Protein AF-A0A292Q3G3-F1 (afdb_monomer_lite)

Radius of gyration: 21.22 Å; chains: 1; bounding box: 62×30×55 Å

pLDDT: mean 74.14, std 18.15, range [37.62, 95.0]

Foldseek 3Di:
DDDPQDDDPDPDDPDDPDRDDPDQPFADDPDPPPPPPGTDSDPVVVVLVCQQPPNPPFDAQPDPPDPQDDSNGDRDPVCNQVCCCVPPVDHPVPPDDDD

Sequence (99 aa):
PSRLPIFCQFHKCSGNRGPHTCAPRNFTCKAPDCAFPRSFKTKQALNKHYLAKHGNDRVDCPVEGCVHVGAQGINRADNLPAHLLNKHGIPQARLQYGN

Structure (mmCIF, N/CA/C/O backbone):
data_AF-A0A292Q3G3-F1
#
_entry.id   AF-A0A292Q3G3-F1
#
loop_
_atom_site.group_PDB
_atom_site.id
_atom_site.type_symbol
_atom_site.label_atom_id
_atom_site.label_alt_id
_atom_site.label_comp_id
_atom_site.label_asym_id
_atom_site.label_entity_id
_atom_site.label_seq_id
_atom_site.pdbx_PDB_ins_code
_atom_site.Cartn_x
_atom_site.Cartn_y
_atom_site.Cartn_z
_atom_site.occupancy
_atom_site.B_iso_or_equiv
_atom_site.auth_seq_id
_atom_site.auth_comp_id
_atom_site.auth_asym_id
_atom_site.auth_atom_id
_atom_site.pdbx_PDB_model_num
ATOM 1 N N . PRO A 1 1 ? 45.090 -2.437 -26.516 1.00 41.75 1 PRO A N 1
ATOM 2 C CA . PRO A 1 1 ? 44.512 -1.076 -26.404 1.00 41.75 1 PRO A CA 1
ATOM 3 C C . PRO A 1 1 ? 43.149 -1.112 -25.693 1.00 41.75 1 PRO A C 1
ATOM 5 O O . PRO A 1 1 ? 42.245 -1.839 -26.087 1.00 41.75 1 PRO A O 1
ATOM 8 N N . SER A 1 2 ? 43.098 -0.417 -24.565 1.00 38.81 2 SER A N 1
ATOM 9 C CA . SER A 1 2 ? 42.153 -0.467 -23.446 1.00 38.81 2 SER A CA 1
ATOM 10 C C . SER A 1 2 ? 40.702 -0.126 -23.813 1.00 38.81 2 SER A C 1
ATOM 12 O O . SER A 1 2 ? 40.436 0.905 -24.423 1.00 38.81 2 SER A O 1
ATOM 14 N N . ARG A 1 3 ? 39.748 -0.963 -23.370 1.00 45.62 3 ARG A N 1
ATOM 15 C CA . ARG A 1 3 ? 38.312 -0.633 -23.383 1.00 45.62 3 ARG A CA 1
ATOM 16 C C . ARG A 1 3 ? 38.106 0.584 -22.487 1.00 45.62 3 ARG A C 1
ATOM 18 O O . ARG A 1 3 ? 38.328 0.496 -21.281 1.00 45.62 3 ARG A O 1
ATOM 25 N N . LEU A 1 4 ? 37.728 1.711 -23.081 1.00 42.69 4 LEU A N 1
ATOM 26 C CA . LEU A 1 4 ? 37.409 2.922 -22.335 1.00 42.69 4 LEU A CA 1
ATOM 27 C C . LEU A 1 4 ? 36.278 2.624 -21.331 1.00 42.69 4 LEU A C 1
ATOM 29 O O . LEU A 1 4 ? 35.322 1.925 -21.686 1.00 42.69 4 LEU A O 1
ATOM 33 N N . PRO A 1 5 ? 36.368 3.117 -20.085 1.00 48.56 5 PRO A N 1
ATOM 34 C CA . PRO A 1 5 ? 35.307 2.934 -19.106 1.00 48.56 5 PRO A CA 1
ATOM 35 C C . PRO A 1 5 ? 34.048 3.669 -19.582 1.00 48.56 5 PRO A C 1
ATOM 37 O O . PRO A 1 5 ? 34.080 4.863 -19.871 1.00 48.56 5 PRO A O 1
ATOM 40 N N . ILE A 1 6 ? 32.934 2.942 -19.696 1.00 48.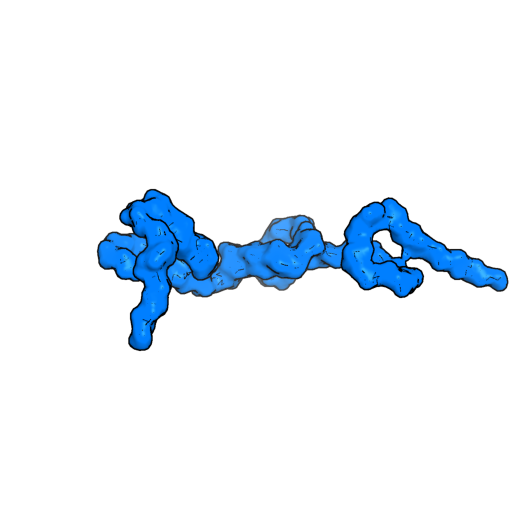28 6 ILE A N 1
ATOM 41 C CA . ILE A 1 6 ? 31.639 3.504 -20.090 1.00 48.28 6 ILE A CA 1
ATOM 42 C C . ILE A 1 6 ? 31.135 4.363 -18.926 1.00 48.28 6 ILE A C 1
ATOM 44 O O . ILE A 1 6 ? 30.669 3.843 -17.911 1.00 48.28 6 ILE A O 1
ATOM 48 N N . PHE A 1 7 ? 31.264 5.683 -19.059 1.00 46.09 7 PHE A N 1
ATOM 49 C CA . PHE A 1 7 ? 30.772 6.646 -18.080 1.00 46.09 7 PHE A CA 1
ATOM 50 C C . PHE A 1 7 ? 29.239 6.753 -18.150 1.00 46.09 7 PHE A C 1
ATOM 52 O O . PHE A 1 7 ? 28.643 6.892 -19.217 1.00 46.09 7 PHE A O 1
ATOM 59 N N . CYS A 1 8 ? 28.600 6.661 -16.985 1.00 47.47 8 CYS A N 1
ATOM 60 C CA . CYS A 1 8 ? 27.151 6.671 -16.802 1.00 47.47 8 CYS A CA 1
ATOM 61 C C . CYS A 1 8 ? 26.563 8.059 -17.137 1.00 47.47 8 CYS A C 1
ATOM 63 O O . CYS A 1 8 ? 26.807 9.020 -16.417 1.00 47.47 8 CYS A O 1
ATOM 65 N N . GLN A 1 9 ? 25.770 8.168 -18.212 1.00 45.94 9 GLN A N 1
ATOM 66 C CA . GLN A 1 9 ? 25.151 9.429 -18.676 1.00 45.94 9 GLN A CA 1
ATOM 67 C C . GLN A 1 9 ? 23.919 9.875 -17.854 1.00 45.94 9 GLN A C 1
ATOM 69 O O . GLN A 1 9 ? 23.203 10.796 -18.242 1.00 45.94 9 GLN A O 1
ATOM 74 N N . PHE A 1 10 ? 23.633 9.243 -16.712 1.00 47.66 10 PHE A N 1
ATOM 75 C CA . PHE A 1 10 ? 22.483 9.598 -15.881 1.00 47.66 10 PHE A CA 1
ATOM 76 C C . PHE A 1 10 ? 22.918 10.493 -14.715 1.00 47.66 10 PHE A C 1
ATOM 78 O O . PHE A 1 10 ? 23.557 10.044 -13.769 1.00 47.66 10 PHE A O 1
ATOM 85 N N . HIS A 1 11 ? 22.514 11.765 -14.765 1.00 46.97 11 HIS A N 1
ATOM 86 C CA . HIS A 1 11 ? 22.879 12.857 -13.846 1.00 46.97 11 HIS A CA 1
ATOM 87 C C . HIS A 1 11 ? 22.524 12.670 -12.348 1.00 46.97 11 HIS A C 1
ATOM 89 O O . HIS A 1 11 ? 22.597 13.635 -11.589 1.00 46.97 11 HIS A O 1
ATOM 95 N N . LYS A 1 12 ? 22.110 11.484 -11.876 1.00 50.84 12 LYS A N 1
ATOM 96 C CA . LYS A 1 12 ? 21.671 11.272 -10.480 1.00 50.84 12 LYS A CA 1
ATOM 97 C C . LYS A 1 12 ? 22.072 9.911 -9.899 1.00 50.84 12 LYS A C 1
ATOM 99 O O . LYS A 1 12 ? 21.241 9.195 -9.346 1.00 50.84 12 LYS A O 1
ATOM 104 N N . CYS A 1 13 ? 23.349 9.556 -9.988 1.00 53.19 13 CYS A N 1
ATOM 105 C CA . CYS A 1 13 ? 23.902 8.437 -9.222 1.00 53.19 13 CYS A CA 1
ATOM 106 C C . CYS A 1 13 ? 24.382 8.935 -7.854 1.00 53.19 13 CYS A C 1
ATOM 108 O O . CYS A 1 13 ? 25.521 9.369 -7.697 1.00 53.19 13 CYS A O 1
ATOM 110 N N . SER A 1 14 ? 23.495 8.909 -6.857 1.00 51.59 14 SER A N 1
ATOM 111 C CA . SER A 1 14 ? 23.841 9.238 -5.472 1.00 51.59 14 SER A CA 1
ATOM 112 C C . SER A 1 14 ? 24.779 8.168 -4.900 1.00 51.59 14 SER A C 1
ATOM 114 O O . SER A 1 14 ? 24.310 7.116 -4.474 1.00 51.59 14 SER A O 1
ATOM 116 N N . GLY A 1 15 ? 26.093 8.428 -4.883 1.00 52.97 15 GLY A N 1
ATOM 117 C CA . GLY A 1 15 ? 26.986 7.766 -3.921 1.00 52.97 15 GLY A CA 1
ATOM 118 C C . GLY A 1 15 ? 28.349 7.244 -4.377 1.00 52.97 15 GLY A C 1
ATOM 119 O O . GLY A 1 15 ? 29.099 6.830 -3.504 1.00 52.97 15 GLY A O 1
ATOM 120 N N . ASN A 1 16 ? 28.744 7.280 -5.653 1.00 44.16 16 ASN A N 1
ATOM 121 C CA . ASN A 1 16 ? 30.015 6.652 -6.054 1.00 44.16 16 ASN A CA 1
ATOM 122 C C . ASN A 1 16 ? 31.033 7.657 -6.608 1.00 44.16 16 ASN A C 1
ATOM 124 O O . ASN A 1 16 ? 30.916 8.113 -7.744 1.00 44.16 16 ASN A O 1
ATOM 128 N N . ARG A 1 17 ? 32.081 7.953 -5.825 1.00 47.81 17 ARG A N 1
ATOM 129 C CA . ARG A 1 17 ? 33.325 8.556 -6.333 1.00 47.81 17 ARG A CA 1
ATOM 130 C C . ARG A 1 17 ? 34.184 7.441 -6.950 1.00 47.81 17 ARG A C 1
ATOM 132 O O . ARG A 1 17 ? 34.998 6.845 -6.258 1.00 47.81 17 ARG A O 1
ATOM 139 N N . GLY A 1 18 ? 33.947 7.108 -8.222 1.00 54.00 18 GLY A N 1
ATOM 140 C CA . GLY A 1 18 ? 34.730 6.112 -8.973 1.00 54.00 18 GLY A CA 1
ATOM 141 C C . GLY A 1 18 ? 33.974 5.459 -10.147 1.00 54.00 18 GLY A C 1
ATOM 142 O O . GLY A 1 18 ? 32.746 5.594 -10.230 1.00 54.00 18 GLY A O 1
ATOM 143 N N . PRO A 1 19 ? 34.678 4.758 -11.065 1.00 53.22 19 PRO A N 1
ATOM 144 C CA . PRO A 1 19 ? 34.057 4.067 -12.195 1.00 53.22 19 PRO A CA 1
ATOM 145 C C . PRO A 1 19 ? 33.149 2.942 -11.686 1.00 53.22 19 PRO A C 1
ATOM 147 O O . PRO A 1 19 ? 33.608 1.992 -11.059 1.00 53.22 19 PRO A O 1
ATOM 150 N N . HIS A 1 20 ? 31.847 3.052 -11.942 1.00 54.69 20 HIS A N 1
ATOM 151 C CA . HIS A 1 20 ? 30.852 2.053 -11.556 1.00 54.69 20 HIS A CA 1
ATOM 152 C C . HIS A 1 20 ? 29.878 1.788 -12.707 1.00 54.69 20 HIS A C 1
ATOM 154 O O . HIS A 1 20 ? 29.606 2.667 -13.525 1.00 54.69 20 HIS A O 1
ATOM 160 N N . THR A 1 21 ? 29.328 0.575 -12.761 1.00 48.59 21 THR A N 1
ATOM 161 C CA . THR A 1 21 ? 28.295 0.180 -13.723 1.00 48.59 21 THR A CA 1
ATOM 162 C C . THR A 1 21 ? 26.899 0.463 -13.162 1.00 48.59 21 THR A C 1
ATOM 164 O O . THR A 1 21 ? 26.418 -0.196 -12.241 1.00 48.59 21 THR A O 1
ATOM 167 N N . CYS A 1 22 ? 26.220 1.457 -13.736 1.00 51.25 22 CYS A N 1
ATOM 168 C CA . CYS A 1 22 ? 24.826 1.794 -13.447 1.00 51.25 22 CYS A CA 1
ATOM 169 C C . CYS A 1 22 ? 23.858 0.812 -14.135 1.00 51.25 22 CYS A C 1
ATOM 171 O O . CYS A 1 22 ? 23.159 1.188 -15.075 1.00 51.25 22 CYS A O 1
ATOM 173 N N . ALA A 1 23 ? 23.801 -0.456 -13.726 1.00 56.75 23 ALA A N 1
ATOM 174 C CA . ALA A 1 23 ? 22.703 -1.308 -14.186 1.00 56.75 23 ALA A CA 1
ATOM 175 C C . ALA A 1 23 ? 21.377 -0.779 -13.595 1.00 56.75 23 ALA A C 1
ATOM 177 O O . ALA A 1 23 ? 21.325 -0.510 -12.389 1.00 56.75 23 ALA A O 1
ATOM 178 N N . PRO A 1 24 ? 20.291 -0.631 -14.381 1.00 56.78 24 PRO A N 1
ATOM 179 C CA . PRO A 1 24 ? 18.993 -0.291 -13.820 1.00 56.78 24 PRO A CA 1
ATOM 180 C C . PRO A 1 24 ? 18.570 -1.434 -12.898 1.00 56.78 24 PRO A C 1
ATOM 182 O O . PRO A 1 24 ? 18.317 -2.554 -13.346 1.00 56.78 24 PRO A O 1
ATOM 185 N N . ARG A 1 25 ? 18.520 -1.172 -11.588 1.00 61.47 25 ARG A N 1
ATOM 186 C CA . ARG A 1 25 ? 18.057 -2.151 -10.601 1.00 61.47 25 ARG A CA 1
ATOM 187 C C . ARG A 1 25 ? 16.534 -2.227 -10.684 1.00 61.47 25 ARG A C 1
ATOM 189 O O . ARG A 1 25 ? 15.804 -1.640 -9.897 1.00 61.47 25 ARG A O 1
ATOM 196 N N . ASN A 1 26 ? 16.080 -2.899 -11.732 1.00 73.06 26 ASN A N 1
ATOM 197 C CA . ASN A 1 26 ? 14.700 -3.255 -11.980 1.00 73.06 26 ASN A CA 1
ATOM 198 C C . ASN A 1 26 ? 14.354 -4.425 -11.060 1.00 73.06 26 ASN A C 1
ATOM 200 O O . ASN A 1 26 ? 14.799 -5.548 -11.275 1.00 73.06 26 ASN A O 1
ATOM 204 N N . PHE A 1 27 ? 13.592 -4.157 -10.007 1.00 78.62 27 PHE A N 1
ATOM 205 C CA . PHE A 1 27 ? 13.115 -5.192 -9.099 1.00 78.62 27 PHE A CA 1
ATOM 206 C C . PHE A 1 27 ? 11.799 -5.736 -9.645 1.00 78.62 27 PHE A C 1
ATOM 208 O O . PHE A 1 27 ? 10.844 -4.983 -9.778 1.00 78.62 27 PHE A O 1
ATOM 215 N N . THR A 1 28 ? 11.725 -7.015 -9.987 1.00 84.06 28 THR A N 1
ATOM 216 C CA . THR A 1 28 ? 10.487 -7.644 -10.467 1.00 84.06 28 THR A CA 1
ATOM 217 C C . THR A 1 28 ? 9.871 -8.505 -9.377 1.00 84.06 28 THR A C 1
ATOM 219 O O . THR A 1 28 ? 10.578 -9.100 -8.560 1.00 84.06 28 THR A O 1
ATOM 222 N N . CYS A 1 29 ? 8.540 -8.548 -9.337 1.00 86.56 29 CYS A N 1
ATOM 223 C CA . CYS A 1 29 ? 7.845 -9.484 -8.467 1.00 86.56 29 CYS A CA 1
ATOM 224 C C . CYS A 1 29 ? 7.916 -10.885 -9.079 1.00 86.56 29 CYS A C 1
ATOM 226 O O . CYS A 1 29 ? 7.673 -11.044 -10.271 1.00 86.56 29 CYS A O 1
ATOM 228 N N . LYS A 1 30 ? 8.276 -11.880 -8.265 1.00 87.06 30 LYS A N 1
ATOM 229 C CA . LYS A 1 30 ? 8.373 -13.291 -8.670 1.00 87.06 30 LYS A CA 1
ATOM 230 C C . LYS A 1 30 ? 7.356 -14.185 -7.953 1.00 87.06 30 LYS A C 1
ATOM 232 O O . LYS A 1 30 ? 7.532 -15.397 -7.932 1.00 87.06 30 LYS A O 1
ATOM 237 N N . ALA A 1 31 ? 6.347 -13.594 -7.311 1.00 85.62 31 ALA A N 1
ATOM 238 C CA . ALA A 1 31 ? 5.291 -14.374 -6.680 1.00 85.62 31 ALA A CA 1
ATOM 239 C C . ALA A 1 31 ? 4.520 -15.176 -7.749 1.00 85.62 31 ALA A C 1
ATOM 241 O O . ALA A 1 31 ? 4.292 -14.634 -8.840 1.00 85.62 31 ALA A O 1
ATOM 242 N N . PRO A 1 32 ? 4.126 -16.430 -7.455 1.00 83.00 32 PRO A N 1
ATOM 243 C CA . PRO A 1 32 ? 3.240 -17.203 -8.321 1.00 83.00 32 PRO A CA 1
ATOM 244 C C . PRO A 1 32 ? 1.983 -16.389 -8.644 1.00 83.00 32 PRO A C 1
ATOM 246 O O . PRO A 1 32 ? 1.493 -15.652 -7.789 1.00 83.00 32 PRO A O 1
ATOM 249 N N . ASP A 1 33 ? 1.523 -16.450 -9.893 1.00 82.19 33 ASP A N 1
ATOM 250 C CA . ASP A 1 33 ? 0.320 -15.747 -10.370 1.00 82.19 33 ASP A CA 1
ATOM 251 C C . ASP A 1 33 ? 0.360 -14.209 -10.258 1.00 82.19 33 ASP A C 1
ATOM 253 O O . ASP A 1 33 ? -0.641 -13.513 -10.454 1.00 82.19 33 ASP A O 1
ATOM 257 N N . CYS A 1 34 ? 1.536 -13.620 -10.013 1.00 86.88 34 CYS A N 1
ATOM 258 C CA . CYS A 1 34 ? 1.689 -12.174 -10.046 1.00 86.88 34 CYS A CA 1
ATOM 259 C C . CYS A 1 34 ? 1.800 -11.659 -11.486 1.00 86.88 34 CYS A C 1
ATOM 261 O O . CYS A 1 34 ? 2.890 -11.499 -12.029 1.00 86.88 34 CYS A O 1
ATOM 263 N N . ALA A 1 35 ? 0.662 -11.300 -12.078 1.00 84.38 35 ALA A N 1
ATOM 264 C CA . ALA A 1 35 ? 0.588 -10.730 -13.426 1.00 84.38 35 ALA A CA 1
ATOM 265 C C . ALA A 1 35 ? 1.121 -9.283 -13.542 1.00 84.38 35 ALA A C 1
ATOM 267 O O . ALA A 1 35 ? 0.842 -8.611 -14.532 1.00 84.38 35 ALA A O 1
ATOM 268 N N . PHE A 1 36 ? 1.844 -8.754 -12.543 1.00 82.38 36 PHE A N 1
ATOM 269 C CA . PHE A 1 36 ? 2.327 -7.372 -12.575 1.00 82.38 36 PHE A CA 1
ATOM 270 C C . PHE A 1 36 ? 3.515 -7.250 -13.546 1.00 82.38 36 PHE A C 1
ATOM 272 O O . PHE A 1 36 ? 4.616 -7.696 -13.222 1.00 82.38 36 PHE A O 1
ATOM 279 N N . PRO A 1 37 ? 3.344 -6.618 -14.724 1.00 71.12 37 PRO A N 1
ATOM 280 C CA . PRO A 1 37 ? 4.296 -6.762 -15.825 1.00 71.12 37 PRO A CA 1
ATOM 281 C C . PRO A 1 37 ? 5.482 -5.793 -15.726 1.00 71.12 37 PRO A C 1
ATOM 283 O O . PRO A 1 37 ? 6.388 -5.824 -16.555 1.00 71.12 37 PRO A O 1
ATOM 286 N N . ARG A 1 38 ? 5.474 -4.881 -14.745 1.00 80.00 38 ARG A N 1
ATOM 287 C CA . ARG A 1 38 ? 6.458 -3.800 -14.627 1.00 80.00 38 ARG A CA 1
ATOM 288 C C . ARG A 1 38 ? 7.485 -4.094 -13.542 1.00 80.00 38 ARG A C 1
ATOM 290 O O . ARG A 1 38 ? 7.160 -4.612 -12.477 1.00 80.00 38 ARG A O 1
ATOM 297 N N . SER A 1 39 ? 8.721 -3.670 -13.786 1.00 82.62 39 SER A N 1
ATOM 298 C CA . SER A 1 39 ? 9.749 -3.603 -12.756 1.00 82.62 39 SER A CA 1
ATOM 299 C C . SER A 1 39 ? 9.573 -2.372 -11.867 1.00 82.62 39 SER A C 1
ATOM 301 O O . SER A 1 39 ? 9.177 -1.288 -12.300 1.00 82.62 39 SER A O 1
ATOM 303 N N . PHE A 1 40 ? 9.916 -2.530 -10.597 1.00 80.94 40 PHE A N 1
ATOM 304 C CA . PHE A 1 40 ? 10.017 -1.452 -9.631 1.00 80.94 40 PHE A CA 1
ATOM 305 C C . PHE A 1 40 ? 11.412 -0.834 -9.689 1.00 80.94 40 PHE A C 1
ATOM 307 O O . PHE A 1 40 ? 12.417 -1.536 -9.789 1.00 80.94 40 PHE A O 1
ATOM 314 N N . LYS A 1 41 ? 11.476 0.493 -9.564 1.00 80.25 41 LYS A N 1
ATOM 315 C CA . LYS A 1 41 ? 12.740 1.250 -9.538 1.00 80.25 41 LYS A CA 1
ATOM 316 C C . LYS A 1 41 ? 13.499 1.104 -8.214 1.00 80.25 41 LYS A C 1
ATOM 318 O O . LYS A 1 41 ? 14.685 1.402 -8.146 1.00 80.25 41 LYS A O 1
ATOM 323 N N . THR A 1 42 ? 12.812 0.691 -7.146 1.00 79.50 42 THR A N 1
ATOM 324 C CA . THR A 1 42 ? 13.383 0.549 -5.801 1.00 79.50 42 THR A CA 1
ATOM 325 C C . THR A 1 42 ? 12.892 -0.730 -5.128 1.00 79.50 42 THR A C 1
ATOM 327 O O . THR A 1 42 ? 11.762 -1.174 -5.349 1.00 79.50 42 THR A O 1
ATOM 330 N N . LYS A 1 43 ? 13.721 -1.297 -4.241 1.00 80.75 43 LYS A N 1
ATOM 331 C CA . LYS A 1 43 ? 13.353 -2.465 -3.424 1.00 80.75 43 LYS A CA 1
ATOM 332 C C . LYS A 1 43 ? 12.157 -2.163 -2.513 1.00 80.75 43 LYS A C 1
ATOM 334 O O . LYS A 1 43 ? 11.317 -3.029 -2.305 1.00 80.75 43 LYS A O 1
ATOM 339 N N . GLN A 1 44 ? 12.047 -0.926 -2.015 1.00 80.56 44 GLN A N 1
ATOM 340 C CA . GLN A 1 44 ? 10.911 -0.496 -1.195 1.00 80.56 44 GLN A CA 1
ATOM 341 C C . GLN A 1 44 ? 9.590 -0.558 -1.975 1.00 80.56 44 GLN A C 1
ATOM 343 O O . GLN A 1 44 ? 8.592 -1.025 -1.434 1.00 80.56 44 GLN A O 1
ATOM 348 N N . ALA A 1 45 ? 9.576 -0.118 -3.236 1.00 81.94 45 ALA A N 1
ATOM 349 C CA . ALA A 1 45 ? 8.373 -0.174 -4.062 1.00 81.94 45 ALA A CA 1
ATOM 350 C C . ALA A 1 45 ? 7.954 -1.625 -4.357 1.00 81.94 45 ALA A C 1
ATOM 352 O O . ALA A 1 45 ? 6.771 -1.941 -4.238 1.00 81.94 45 ALA A O 1
ATOM 353 N N . LEU A 1 46 ? 8.917 -2.518 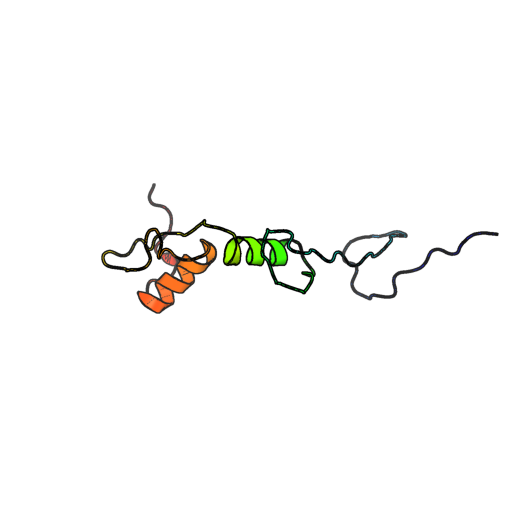-4.629 1.00 85.31 46 LEU A N 1
ATOM 354 C CA . LEU A 1 46 ? 8.642 -3.95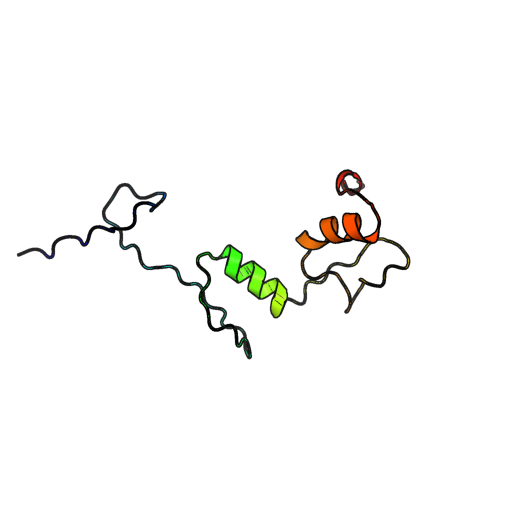6 -4.722 1.00 85.31 46 LEU A CA 1
ATOM 355 C C . LEU A 1 46 ? 8.069 -4.504 -3.406 1.00 85.31 46 LEU A C 1
ATOM 357 O O . LEU A 1 46 ? 7.088 -5.237 -3.438 1.00 85.31 46 LEU A O 1
ATOM 361 N N . ASN A 1 47 ? 8.639 -4.137 -2.256 1.00 85.75 47 ASN A N 1
ATOM 362 C CA . ASN A 1 47 ? 8.168 -4.627 -0.960 1.00 85.75 47 ASN A CA 1
ATOM 363 C C . ASN A 1 47 ? 6.724 -4.184 -0.670 1.00 85.75 47 ASN A C 1
ATOM 365 O O . ASN A 1 47 ? 5.887 -4.998 -0.298 1.00 85.75 47 ASN A O 1
ATOM 369 N N . LYS A 1 48 ? 6.396 -2.910 -0.925 1.00 83.56 48 LYS A N 1
ATOM 370 C CA . LYS A 1 48 ? 5.021 -2.397 -0.794 1.00 83.56 48 LYS A CA 1
ATOM 371 C C . LYS A 1 48 ? 4.046 -3.125 -1.716 1.00 83.56 48 LYS A C 1
ATOM 373 O O . LYS A 1 48 ? 2.938 -3.435 -1.292 1.00 83.56 48 LYS A O 1
ATOM 378 N N . HIS A 1 49 ? 4.450 -3.402 -2.957 1.00 89.38 49 HIS A N 1
ATOM 379 C CA . HIS A 1 49 ? 3.658 -4.223 -3.870 1.00 89.38 49 HIS A CA 1
ATOM 380 C C . HIS A 1 49 ? 3.440 -5.629 -3.306 1.00 89.38 49 HIS A C 1
ATOM 382 O O . HIS A 1 49 ? 2.305 -6.097 -3.285 1.00 89.38 49 HIS A O 1
ATOM 388 N N . TYR A 1 50 ? 4.511 -6.276 -2.844 1.00 86.62 50 TYR A N 1
ATOM 389 C CA . TYR A 1 50 ? 4.459 -7.647 -2.361 1.00 86.62 50 TYR A CA 1
ATOM 390 C C . TYR A 1 50 ? 3.542 -7.767 -1.149 1.00 86.62 50 TYR A C 1
ATOM 392 O O . TYR A 1 50 ? 2.614 -8.562 -1.177 1.00 86.62 50 TYR A O 1
ATOM 400 N N . LEU A 1 51 ? 3.712 -6.913 -0.137 1.00 83.50 51 LEU A N 1
ATOM 401 C CA . LEU A 1 51 ? 2.836 -6.895 1.036 1.00 83.50 51 LEU A CA 1
ATOM 402 C C . LEU A 1 51 ? 1.376 -6.621 0.661 1.00 83.50 51 LEU A C 1
ATOM 404 O O . LEU A 1 51 ? 0.478 -7.238 1.216 1.00 83.50 51 LEU A O 1
ATOM 408 N N . ALA A 1 52 ? 1.132 -5.738 -0.311 1.00 82.00 52 ALA A N 1
ATOM 409 C CA . ALA A 1 52 ? -0.228 -5.388 -0.700 1.00 82.00 52 ALA A CA 1
ATOM 410 C C . ALA A 1 52 ? -0.948 -6.466 -1.520 1.00 82.00 52 ALA A C 1
ATOM 412 O O . ALA A 1 52 ? -2.171 -6.570 -1.437 1.00 82.00 52 ALA A O 1
ATOM 413 N N . LYS A 1 53 ? -0.221 -7.207 -2.361 1.00 83.19 53 LYS A N 1
ATOM 414 C CA . LYS A 1 53 ? -0.803 -8.167 -3.313 1.00 83.19 53 LYS A CA 1
ATOM 415 C C . LYS A 1 53 ? -0.664 -9.621 -2.883 1.00 83.19 53 LYS A C 1
ATOM 417 O O . LYS A 1 53 ? -1.529 -10.414 -3.228 1.00 83.19 53 LYS A O 1
ATOM 422 N N . HIS A 1 54 ? 0.389 -9.930 -2.136 1.00 85.25 54 HIS A N 1
ATOM 423 C CA . HIS A 1 54 ? 0.787 -11.291 -1.763 1.00 85.25 54 HIS A CA 1
ATOM 424 C C . HIS A 1 54 ? 0.941 -11.461 -0.252 1.00 85.25 54 HIS A C 1
ATOM 426 O O . HIS A 1 54 ? 0.976 -12.582 0.242 1.00 85.25 54 HIS A O 1
ATOM 432 N N . GLY A 1 55 ? 1.063 -10.360 0.492 1.00 77.62 55 GLY A N 1
ATOM 433 C CA . GLY A 1 55 ? 1.103 -10.382 1.945 1.00 77.62 55 GLY A CA 1
ATOM 434 C C . GLY A 1 55 ? -0.280 -10.646 2.527 1.00 77.62 55 GLY A C 1
ATOM 435 O O . GLY A 1 55 ? -1.270 -10.058 2.097 1.00 77.62 55 GLY A O 1
ATOM 436 N N . ASN A 1 56 ? -0.324 -11.502 3.545 1.00 73.75 56 ASN A N 1
ATOM 437 C CA . ASN A 1 56 ? -1.504 -11.702 4.387 1.00 73.75 56 ASN A CA 1
ATOM 438 C C . ASN A 1 56 ? -1.386 -10.955 5.729 1.00 73.75 56 ASN A C 1
ATOM 440 O O . ASN A 1 56 ? -2.122 -11.238 6.667 1.00 73.75 56 ASN A O 1
ATOM 444 N N . ASP A 1 57 ? -0.440 -10.015 5.823 1.00 74.88 57 ASP A N 1
ATOM 445 C CA . ASP A 1 57 ? -0.195 -9.205 7.015 1.00 74.88 57 ASP A CA 1
ATOM 446 C C . ASP A 1 57 ? -1.242 -8.085 7.083 1.00 74.88 57 ASP A C 1
ATOM 448 O O . ASP A 1 57 ? -1.051 -6.947 6.631 1.00 74.88 57 ASP A O 1
ATOM 452 N N . ARG A 1 58 ? -2.432 -8.492 7.522 1.00 85.88 58 ARG A N 1
ATOM 453 C CA . ARG A 1 58 ? -3.557 -7.614 7.805 1.00 85.88 58 ARG A CA 1
ATOM 454 C C . ARG A 1 58 ? -3.488 -7.183 9.257 1.00 85.88 58 ARG A C 1
ATOM 456 O O . ARG A 1 58 ? -3.229 -7.996 10.136 1.00 85.88 58 ARG A O 1
ATOM 463 N N . VAL A 1 59 ? -3.737 -5.901 9.484 1.00 90.19 59 VAL A N 1
ATOM 464 C CA . VAL A 1 59 ? -3.786 -5.328 10.825 1.00 90.19 59 VAL A CA 1
ATOM 465 C C . VAL A 1 59 ? -5.227 -5.021 11.178 1.00 90.19 59 VAL A C 1
ATOM 467 O O . VAL A 1 59 ? -5.949 -4.392 10.398 1.00 90.19 59 VAL A O 1
ATOM 470 N N . ASP A 1 60 ? -5.630 -5.467 12.357 1.00 92.69 60 ASP A N 1
ATOM 471 C CA . ASP A 1 60 ? -6.968 -5.241 12.874 1.00 92.69 60 ASP A CA 1
ATOM 472 C C . ASP A 1 60 ? -7.139 -3.787 13.299 1.00 92.69 60 ASP A C 1
ATOM 474 O O . ASP A 1 60 ? -6.247 -3.165 13.884 1.00 92.69 60 ASP A O 1
ATOM 478 N N . CYS A 1 61 ? -8.306 -3.228 12.994 1.00 94.00 61 CYS A N 1
ATOM 479 C CA . CYS A 1 61 ? -8.694 -1.954 13.561 1.00 94.00 61 CYS A CA 1
ATOM 480 C C . CYS A 1 61 ? -9.030 -2.143 15.052 1.00 94.00 61 CYS A C 1
ATOM 482 O O . CYS A 1 61 ? -9.868 -2.984 15.372 1.00 94.00 61 CYS A O 1
ATOM 484 N N . PRO A 1 62 ? -8.446 -1.348 15.965 1.00 92.50 62 PRO A N 1
ATOM 485 C CA . PRO A 1 62 ? -8.725 -1.447 17.398 1.00 92.50 62 PRO A CA 1
ATOM 486 C C . PRO A 1 62 ? -10.076 -0.835 17.811 1.00 92.50 62 PRO A C 1
ATOM 488 O O . PRO A 1 62 ? -10.423 -0.873 18.987 1.00 92.50 62 PRO A O 1
ATOM 491 N N . VAL A 1 63 ? -10.820 -0.211 16.890 1.00 92.38 63 VAL A N 1
ATOM 492 C CA . VAL A 1 63 ? -12.110 0.419 17.201 1.00 92.38 63 VAL A CA 1
ATOM 493 C C . VAL A 1 63 ? -13.204 -0.642 17.257 1.00 92.38 63 VAL A C 1
ATOM 495 O O . VAL A 1 63 ? -13.456 -1.332 16.268 1.00 92.38 63 VAL A O 1
ATOM 498 N N . GLU A 1 64 ? -13.883 -0.738 18.400 1.00 92.62 64 GLU A N 1
ATOM 499 C CA . GLU A 1 64 ? -14.984 -1.681 18.598 1.00 92.62 64 GLU A CA 1
ATOM 500 C C . GLU A 1 64 ? -16.090 -1.493 17.550 1.00 92.62 64 GLU A C 1
ATOM 502 O O . GLU A 1 64 ? -16.489 -0.376 17.215 1.00 92.62 64 GLU A O 1
ATOM 507 N N . GLY A 1 65 ? -16.570 -2.609 16.997 1.00 92.38 65 GLY A N 1
ATOM 508 C CA . GLY A 1 65 ? -17.578 -2.615 15.935 1.00 92.38 65 GLY A CA 1
ATOM 509 C C . GLY A 1 65 ? -17.050 -2.274 14.536 1.00 92.38 65 GLY A C 1
ATOM 510 O O . GLY A 1 65 ? -17.832 -2.262 13.584 1.00 92.38 65 GLY A O 1
ATOM 511 N N . CYS A 1 66 ? -15.747 -2.021 14.359 1.00 95.00 66 CYS A N 1
ATOM 512 C CA . CYS A 1 66 ? -15.180 -1.844 13.025 1.00 95.00 66 CYS A CA 1
ATOM 513 C C . CYS A 1 66 ? -15.098 -3.185 12.278 1.00 95.00 66 CYS A C 1
ATOM 515 O O . CYS A 1 66 ? -14.565 -4.168 12.785 1.00 95.00 66 CYS A O 1
ATOM 517 N N . VAL A 1 67 ? -15.569 -3.212 11.027 1.00 94.44 67 VAL A N 1
ATOM 518 C CA . VAL A 1 67 ? -15.526 -4.414 10.170 1.00 94.44 67 VAL A CA 1
ATOM 519 C C . VAL A 1 67 ? -14.113 -4.779 9.704 1.00 94.44 67 VAL A C 1
ATOM 521 O O . VAL A 1 67 ? -13.889 -5.867 9.184 1.00 94.44 67 VAL A O 1
ATOM 524 N N . HIS A 1 68 ? -13.143 -3.877 9.859 1.00 91.69 68 HIS A N 1
ATOM 525 C CA . HIS A 1 68 ? -11.778 -4.079 9.383 1.00 91.69 68 HIS A CA 1
ATOM 526 C C . HIS A 1 68 ? -10.923 -4.857 10.388 1.00 91.69 68 HIS A C 1
ATOM 528 O O . HIS A 1 68 ? -9.943 -4.337 10.919 1.00 91.69 68 HIS A O 1
ATOM 534 N N . VAL A 1 69 ? -11.297 -6.116 10.614 1.00 90.69 69 VAL A N 1
ATOM 535 C CA . VAL A 1 69 ? -10.619 -7.073 11.502 1.00 90.69 69 VAL A CA 1
ATOM 536 C C . VAL A 1 69 ? -10.478 -8.451 10.834 1.00 90.69 69 VAL A C 1
ATOM 538 O O . VAL A 1 69 ? -11.203 -8.777 9.887 1.00 90.69 69 VAL A O 1
ATOM 541 N N . GLY A 1 70 ? -9.526 -9.266 11.286 1.00 87.50 70 GLY A N 1
ATOM 542 C CA . GLY A 1 70 ? -9.230 -10.604 10.783 1.00 87.50 70 GLY A CA 1
ATOM 543 C C . GLY A 1 70 ? -9.009 -10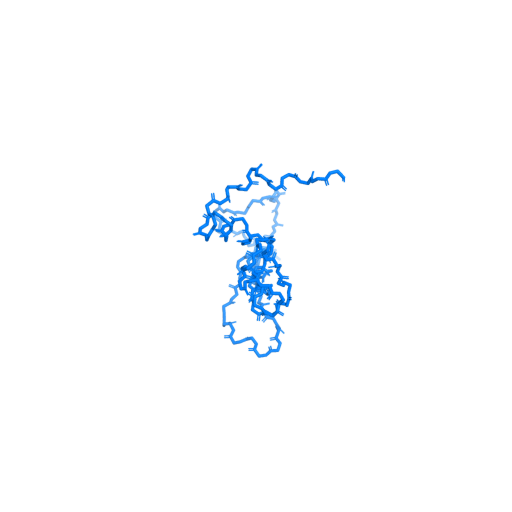.636 9.268 1.00 87.50 70 GLY A C 1
ATOM 544 O O . GLY A 1 70 ? -8.184 -9.914 8.704 1.00 87.50 70 GLY A O 1
ATOM 545 N N . ALA A 1 71 ? -9.799 -11.454 8.568 1.00 86.50 71 ALA A N 1
ATOM 546 C CA . ALA A 1 71 ? -9.739 -11.569 7.109 1.00 86.50 71 ALA A CA 1
ATOM 547 C C . ALA A 1 71 ? -10.137 -10.276 6.367 1.00 86.50 71 ALA A C 1
ATOM 549 O O . ALA A 1 71 ? -9.811 -10.129 5.190 1.00 86.50 71 ALA A O 1
ATOM 550 N N . GLN A 1 72 ? -10.812 -9.331 7.026 1.00 88.50 72 GLN A N 1
ATOM 551 C CA . GLN A 1 72 ? -11.152 -8.011 6.481 1.00 88.50 72 GLN A CA 1
ATOM 552 C C . GLN A 1 72 ? -10.243 -6.893 7.016 1.00 88.50 72 GLN A C 1
ATOM 554 O O . GLN A 1 72 ? -10.457 -5.716 6.700 1.00 88.50 72 GLN A O 1
ATOM 559 N N . GLY A 1 73 ? -9.202 -7.262 7.768 1.00 89.81 73 GLY A N 1
ATOM 560 C CA . GLY A 1 73 ? -8.220 -6.348 8.333 1.00 89.81 73 GLY A CA 1
ATOM 561 C C . GLY A 1 73 ? -7.524 -5.476 7.289 1.00 89.81 73 GLY A C 1
ATOM 562 O O . GLY A 1 73 ? -7.501 -5.751 6.077 1.00 89.81 73 GLY A O 1
ATOM 563 N N . ILE A 1 74 ? -6.963 -4.381 7.784 1.00 90.56 74 ILE A N 1
ATOM 564 C CA . ILE A 1 74 ? -6.342 -3.329 6.991 1.00 90.56 74 ILE A CA 1
ATOM 565 C C . ILE A 1 74 ? -5.077 -3.890 6.359 1.00 90.56 74 ILE A C 1
ATOM 567 O O . ILE A 1 74 ? -4.182 -4.392 7.034 1.00 90.56 74 ILE A O 1
ATOM 571 N N . ASN A 1 75 ? -5.007 -3.807 5.035 1.00 85.00 75 ASN A N 1
ATOM 572 C CA . ASN A 1 75 ? -3.844 -4.261 4.294 1.00 85.00 75 ASN A CA 1
ATOM 573 C C . ASN A 1 75 ? -2.658 -3.337 4.614 1.00 85.00 75 ASN A C 1
ATOM 575 O O . ASN A 1 75 ? -2.746 -2.149 4.309 1.00 85.00 75 ASN A O 1
ATOM 579 N N . ARG A 1 76 ? -1.577 -3.892 5.182 1.00 81.62 76 ARG A N 1
ATOM 580 C CA . ARG A 1 76 ? -0.376 -3.200 5.690 1.00 81.62 76 ARG A CA 1
ATOM 581 C C . ARG A 1 76 ? -0.610 -2.296 6.905 1.00 81.62 76 ARG A C 1
ATOM 583 O O . ARG A 1 76 ? -1.452 -1.399 6.894 1.00 81.62 76 ARG A O 1
ATOM 590 N N . ALA A 1 77 ? 0.266 -2.439 7.898 1.00 83.94 77 ALA A N 1
ATOM 591 C CA . ALA A 1 77 ? 0.257 -1.649 9.129 1.00 83.94 77 ALA A CA 1
ATOM 592 C C . ALA A 1 77 ? 0.327 -0.130 8.907 1.00 83.94 77 ALA A C 1
ATOM 594 O O . ALA A 1 77 ? -0.309 0.632 9.629 1.00 83.94 77 ALA A O 1
ATOM 595 N N . ASP A 1 78 ? 1.050 0.335 7.884 1.00 85.44 78 ASP A N 1
ATOM 596 C CA . ASP A 1 78 ? 1.197 1.770 7.622 1.00 85.44 78 ASP A CA 1
ATOM 597 C C . ASP A 1 78 ? -0.084 2.443 7.099 1.00 85.44 78 ASP A C 1
ATOM 599 O O . ASP A 1 78 ? -0.178 3.669 7.104 1.00 85.44 78 ASP A O 1
ATOM 603 N N . ASN A 1 79 ? -1.097 1.663 6.712 1.00 89.00 79 ASN A N 1
ATOM 604 C CA . ASN A 1 79 ? -2.413 2.179 6.342 1.00 89.00 79 ASN A CA 1
ATOM 605 C C . ASN A 1 79 ? -3.356 2.343 7.546 1.00 89.00 79 ASN A C 1
ATOM 607 O O . ASN A 1 79 ? -4.358 3.051 7.423 1.00 89.00 79 ASN A O 1
ATOM 611 N N . LEU A 1 80 ? -3.057 1.734 8.703 1.00 90.94 80 LEU A N 1
ATOM 612 C CA . LEU A 1 80 ? -3.905 1.819 9.898 1.00 90.94 80 LEU A CA 1
ATOM 613 C C . LEU A 1 80 ? -4.139 3.270 10.354 1.00 90.94 80 LEU A C 1
ATOM 615 O O . LEU A 1 80 ? -5.293 3.630 10.576 1.00 90.94 80 LEU A O 1
ATOM 619 N N . PRO A 1 81 ? -3.128 4.153 10.427 1.00 91.38 81 PRO A N 1
ATOM 620 C CA . PRO A 1 81 ? -3.378 5.526 10.851 1.00 91.38 81 PRO A CA 1
ATOM 621 C C . PRO A 1 81 ? -4.261 6.318 9.886 1.00 91.38 81 PRO A C 1
ATOM 623 O O . PRO A 1 81 ? -5.131 7.075 10.312 1.00 91.38 81 PRO A O 1
ATOM 626 N N . ALA A 1 82 ? -4.077 6.110 8.580 1.00 92.44 82 ALA A N 1
ATOM 627 C CA . ALA A 1 82 ? -4.941 6.708 7.571 1.00 92.44 82 ALA A CA 1
ATOM 628 C C . ALA A 1 82 ? -6.376 6.168 7.678 1.00 92.44 82 ALA A C 1
ATOM 630 O O . ALA A 1 82 ? -7.330 6.928 7.524 1.00 92.44 82 ALA A O 1
ATOM 631 N N . HIS A 1 83 ? -6.548 4.876 7.964 1.00 93.75 83 HIS A N 1
ATOM 632 C CA . HIS A 1 83 ? -7.859 4.291 8.231 1.00 93.75 83 HIS A CA 1
ATOM 633 C C . HIS A 1 83 ? -8.522 4.937 9.456 1.00 93.75 83 HIS A C 1
ATOM 635 O O . HIS A 1 83 ? -9.651 5.410 9.349 1.00 93.75 83 HIS A O 1
ATOM 641 N N . LEU A 1 84 ? -7.812 5.021 10.583 1.00 93.25 84 LEU A N 1
ATOM 642 C CA . LEU A 1 84 ? -8.316 5.601 11.830 1.00 93.25 84 LEU A CA 1
ATOM 643 C C . LEU A 1 84 ? -8.744 7.058 11.665 1.00 93.25 84 LEU A C 1
ATOM 645 O O . LEU A 1 84 ? -9.825 7.440 12.112 1.00 93.25 84 LEU A O 1
ATOM 649 N N . LEU A 1 85 ? -7.945 7.851 10.954 1.00 93.44 85 LEU A N 1
ATOM 650 C CA . LEU A 1 85 ? -8.285 9.238 10.675 1.00 93.44 85 LEU A CA 1
ATOM 651 C C . LEU A 1 85 ? -9.536 9.345 9.791 1.00 93.44 85 LEU A C 1
ATOM 653 O O . LEU A 1 85 ? -10.462 10.074 10.126 1.00 93.44 85 LEU A O 1
ATOM 657 N N . ASN A 1 86 ? -9.590 8.601 8.684 1.00 94.12 86 ASN A N 1
ATOM 658 C CA . ASN A 1 86 ? -10.657 8.750 7.689 1.00 94.12 86 ASN A CA 1
ATOM 659 C C . ASN A 1 86 ? -11.981 8.083 8.084 1.00 94.12 86 ASN A C 1
ATOM 661 O O . ASN A 1 86 ? -13.036 8.510 7.622 1.00 94.12 86 ASN A O 1
ATOM 665 N N . LYS A 1 87 ? -11.940 6.999 8.867 1.00 94.50 87 LYS A N 1
ATOM 666 C CA . LYS A 1 87 ? -13.132 6.222 9.250 1.00 94.50 87 LYS A CA 1
ATOM 667 C C . LYS A 1 87 ? -13.622 6.524 10.656 1.00 94.50 87 LYS A C 1
ATOM 669 O O . LYS A 1 87 ? -14.816 6.396 10.900 1.00 94.50 87 LYS A O 1
ATOM 674 N N . HIS A 1 88 ? -12.728 6.938 11.549 1.00 93.00 88 HIS A N 1
ATOM 675 C CA . HIS A 1 88 ? -13.053 7.156 12.956 1.00 93.00 88 HIS A CA 1
ATOM 676 C C . HIS A 1 88 ? -12.732 8.577 13.438 1.00 93.00 88 HIS A C 1
ATOM 678 O O . HIS A 1 88 ? -13.044 8.911 14.575 1.00 93.00 88 HIS A O 1
ATOM 684 N N . GLY A 1 89 ? -12.110 9.425 12.607 1.00 92.44 89 GLY A N 1
ATOM 685 C CA . GLY A 1 89 ? -11.690 10.765 13.021 1.00 92.44 89 GLY A CA 1
ATOM 686 C C . GLY A 1 89 ? -10.596 10.751 14.092 1.00 92.44 89 GLY A C 1
ATOM 687 O O . GLY A 1 89 ? -10.394 11.760 14.761 1.00 92.44 89 GLY A O 1
ATOM 688 N N . ILE A 1 90 ? -9.904 9.620 14.283 1.00 88.06 90 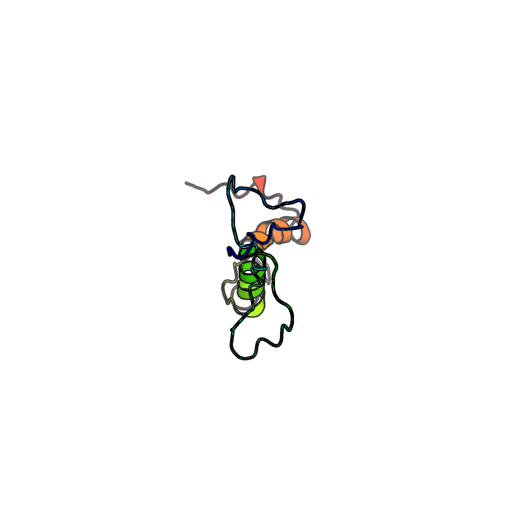ILE A N 1
ATOM 689 C CA . ILE A 1 90 ? -8.886 9.450 15.323 1.00 88.06 90 ILE A CA 1
ATOM 690 C C . ILE A 1 90 ? -7.520 9.800 14.722 1.00 88.06 90 ILE A C 1
ATOM 692 O O . ILE A 1 90 ? -6.986 9.024 13.924 1.00 88.06 90 ILE A O 1
ATOM 696 N N . PRO A 1 91 ? -6.914 10.947 15.082 1.00 81.31 91 PRO A N 1
ATOM 697 C CA . PRO A 1 91 ? -5.559 11.255 14.660 1.00 81.31 91 PRO A CA 1
ATOM 698 C C . PRO A 1 91 ? -4.559 10.321 15.353 1.00 81.31 91 PRO A C 1
ATOM 700 O O . PRO A 1 91 ? -4.685 10.001 16.538 1.00 81.31 91 PRO A O 1
ATOM 703 N N . GLN A 1 92 ? -3.514 9.941 14.615 1.00 67.81 92 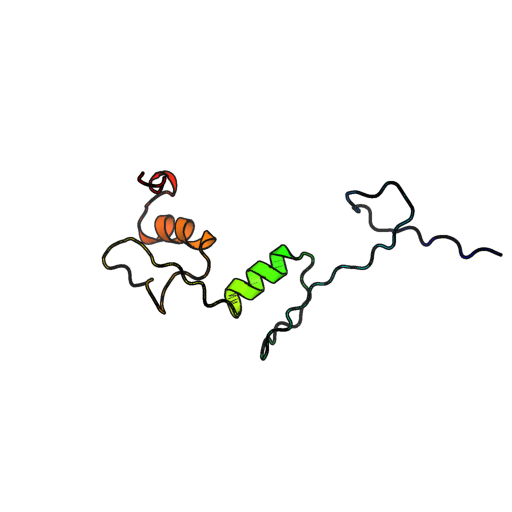GLN A N 1
ATOM 704 C CA . GLN A 1 92 ? -2.449 9.017 15.037 1.00 67.81 92 GLN A CA 1
ATOM 705 C C . GLN A 1 92 ? -1.775 9.398 16.373 1.00 67.81 92 GLN A C 1
ATOM 707 O O . GLN A 1 92 ? -1.198 8.541 17.037 1.00 67.81 92 GLN A O 1
ATOM 712 N N . ALA A 1 93 ? -1.899 10.655 16.814 1.00 61.66 93 ALA A N 1
ATOM 713 C CA . ALA A 1 93 ? -1.373 11.149 18.085 1.00 61.66 93 ALA A CA 1
ATOM 714 C C . ALA A 1 93 ? -1.899 10.407 19.336 1.00 61.66 93 ALA A C 1
ATOM 716 O O . ALA A 1 93 ? -1.285 10.530 20.393 1.00 61.66 93 ALA A O 1
ATOM 717 N N . ARG A 1 94 ? -2.997 9.635 19.246 1.00 53.22 94 ARG A N 1
ATOM 718 C CA . ARG A 1 94 ? -3.596 8.929 20.400 1.00 53.22 94 ARG A CA 1
ATOM 719 C C . ARG A 1 94 ? -3.208 7.453 20.557 1.00 53.22 94 ARG A C 1
ATOM 721 O O . ARG A 1 94 ? -3.659 6.840 21.514 1.00 53.22 94 ARG A O 1
ATOM 728 N N . LEU A 1 95 ? -2.381 6.886 19.673 1.00 52.16 95 LEU A N 1
ATOM 729 C CA . LEU A 1 95 ? -1.924 5.487 19.775 1.00 52.16 95 LEU A CA 1
ATOM 730 C C . LEU A 1 95 ? -0.458 5.360 20.221 1.00 52.16 95 LEU A C 1
ATOM 732 O O . LEU A 1 95 ? 0.221 4.399 19.863 1.00 52.16 95 LEU A O 1
ATOM 736 N N . GLN A 1 96 ? 0.056 6.328 20.989 1.00 47.81 96 GLN A N 1
ATOM 737 C CA . GLN A 1 96 ? 1.301 6.099 21.722 1.00 47.81 96 GLN A CA 1
ATOM 738 C C . GLN A 1 96 ? 1.061 4.979 22.736 1.00 47.81 96 GLN A C 1
ATOM 740 O O . GLN A 1 96 ? 0.340 5.169 23.710 1.00 47.81 96 GLN A O 1
ATOM 745 N N . TYR A 1 97 ? 1.629 3.818 22.404 1.00 46.47 97 TYR A N 1
ATOM 746 C CA . TYR A 1 97 ? 1.951 2.673 23.247 1.00 46.47 97 TYR A CA 1
ATOM 747 C C . TYR A 1 97 ? 1.667 2.904 24.736 1.00 46.47 97 TYR A C 1
ATOM 749 O O . TYR A 1 97 ? 2.410 3.604 25.425 1.00 46.47 97 TYR A O 1
ATOM 757 N N . GLY A 1 98 ? 0.578 2.295 25.209 1.00 43.06 98 GLY A N 1
ATOM 758 C CA . GLY A 1 98 ? 0.394 2.017 26.627 1.00 43.06 98 GLY A CA 1
ATOM 759 C C . GLY A 1 98 ? 1.492 1.064 27.102 1.00 43.06 98 GLY A C 1
ATOM 760 O O . GLY A 1 98 ? 1.859 0.146 26.369 1.00 43.06 98 GLY A O 1
ATOM 761 N N . ASN A 1 99 ? 2.019 1.396 28.279 1.00 37.62 99 ASN A N 1
ATOM 762 C CA . ASN A 1 99 ? 3.168 0.832 28.989 1.00 37.62 99 ASN A CA 1
ATOM 763 C C . ASN A 1 99 ? 3.165 -0.697 29.110 1.00 37.62 99 ASN A C 1
ATOM 765 O O . ASN A 1 99 ? 2.077 -1.255 29.373 1.00 37.62 99 ASN A O 1
#

Organism: NCBI:txid59557

Secondary structure (DSSP, 8-state):
----------S--TT-SS--------B----TT----SPBSSHHHHHHHHHHHT---EE---STT-S-SGGGPEESGGGHHHHHHHHH---GGG-----